Protein AF-A0A2R5FFF3-F1 (afdb_monomer)

Radius of gyration: 13.67 Å; Cα contacts (8 Å, |Δi|>4): 94; chains: 1; bounding box: 28×34×33 Å

Mean predicted aligned error: 6.88 Å

Organism: NCBI:txid2005467

InterPro domains:
  IPR011335 Restriction endonuclease type II-like [SSF52980] (4-81)
  IPR011856 tRNA endonuclease-like domain superfamily [G3DSA:3.40.1350.10] (1-81)
  IPR014919 XisH protein [PF08814] (1-81)

Foldseek 3Di:
DADADPCNVVVVVVCVVVVKDWDDFADFDDPDPPDRPDDVPDPHGWIWTDDDPDIDIDGDDDCPDPDSVVSVVVVVVNVVD

Structure (mmCIF, N/CA/C/O backbone):
data_AF-A0A2R5FFF3-F1
#
_entry.id   AF-A0A2R5FFF3-F1
#
loop_
_atom_site.group_PDB
_atom_site.id
_atom_site.type_symbol
_atom_site.label_atom_id
_atom_site.label_alt_id
_atom_site.label_comp_id
_atom_site.label_asym_id
_atom_site.label_entity_id
_atom_site.label_seq_id
_atom_site.pdbx_PDB_ins_code
_atom_site.Cartn_x
_atom_site.Cartn_y
_atom_site.Cartn_z
_atom_site.occupancy
_atom_site.B_iso_or_equiv
_atom_site.auth_seq_id
_atom_site.auth_comp_id
_atom_site.auth_asym_id
_atom_site.auth_atom_id
_atom_site.pdbx_PDB_model_num
ATOM 1 N N . MET A 1 1 ? -4.107 16.695 -8.983 1.00 48.66 1 MET A N 1
ATOM 2 C CA . MET A 1 1 ? -4.189 15.548 -8.046 1.00 48.66 1 MET A CA 1
ATOM 3 C C . MET A 1 1 ? -3.301 14.440 -8.588 1.00 48.66 1 MET A C 1
ATOM 5 O O . MET A 1 1 ? -3.323 14.242 -9.794 1.00 48.66 1 MET A O 1
ATOM 9 N N . SER A 1 2 ? -2.512 13.760 -7.750 1.00 56.09 2 SER A N 1
ATOM 10 C CA . SER A 1 2 ? -1.668 12.639 -8.202 1.00 56.09 2 SER A CA 1
ATOM 11 C C . SER A 1 2 ? -2.527 11.443 -8.655 1.00 56.09 2 SER A C 1
ATOM 13 O O . SER A 1 2 ? -3.604 11.193 -8.090 1.00 56.09 2 SER A O 1
ATOM 15 N N . ALA A 1 3 ? -2.085 10.717 -9.684 1.00 69.31 3 ALA A N 1
ATOM 16 C CA . ALA A 1 3 ? -2.778 9.538 -10.210 1.00 69.31 3 ALA A CA 1
ATOM 17 C C . ALA A 1 3 ? -2.768 8.374 -9.195 1.00 69.31 3 ALA A C 1
ATOM 19 O O . ALA A 1 3 ? -1.941 8.334 -8.288 1.00 69.31 3 ALA A O 1
ATOM 20 N N . LYS A 1 4 ? -3.762 7.469 -9.272 1.00 75.25 4 LYS A N 1
ATOM 21 C CA . LYS A 1 4 ? -3.728 6.197 -8.515 1.00 75.25 4 LYS A CA 1
ATOM 22 C C . LYS A 1 4 ? -2.647 5.311 -9.135 1.00 75.25 4 LYS A C 1
ATOM 24 O O . LYS A 1 4 ? -2.479 5.358 -10.350 1.00 75.25 4 LYS A O 1
ATOM 29 N N . ASP A 1 5 ? -1.959 4.519 -8.312 1.00 84.00 5 ASP A N 1
ATOM 30 C CA . ASP A 1 5 ? -1.205 3.383 -8.840 1.00 84.00 5 ASP A CA 1
ATOM 31 C C . ASP A 1 5 ? -2.183 2.461 -9.585 1.00 84.00 5 ASP A C 1
ATOM 33 O O . ASP A 1 5 ? -3.346 2.324 -9.184 1.00 84.00 5 ASP A O 1
ATOM 37 N N . ILE A 1 6 ? -1.744 1.866 -10.691 1.00 89.00 6 ILE A N 1
ATOM 38 C C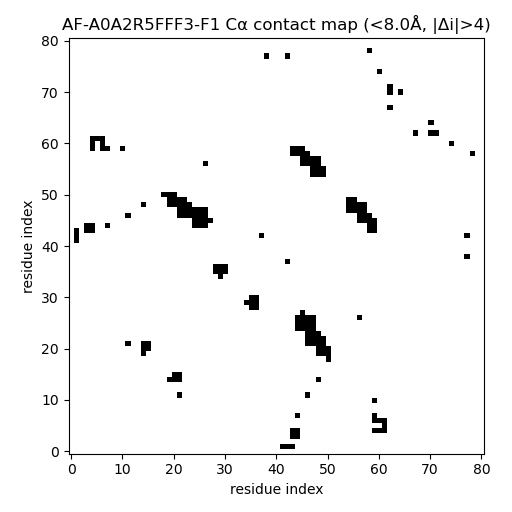A . ILE A 1 6 ? -2.618 1.055 -11.542 1.00 89.00 6 ILE A CA 1
ATOM 39 C C . ILE A 1 6 ? -3.189 -0.165 -10.804 1.00 89.00 6 ILE A C 1
ATOM 41 O O . ILE A 1 6 ? -4.303 -0.590 -11.108 1.00 89.00 6 ILE A O 1
ATOM 45 N N . PHE A 1 7 ? -2.486 -0.686 -9.792 1.00 91.31 7 PHE A N 1
ATOM 46 C CA . PHE A 1 7 ? -2.941 -1.819 -8.986 1.00 91.31 7 PHE A CA 1
ATOM 47 C C . PHE A 1 7 ? -3.706 -1.408 -7.729 1.00 91.31 7 PHE A C 1
ATOM 49 O O . PHE A 1 7 ? -4.131 -2.279 -6.971 1.00 91.31 7 PHE A O 1
ATOM 56 N N . HIS A 1 8 ? -3.958 -0.112 -7.513 1.00 91.06 8 HIS A N 1
ATOM 57 C CA . HIS A 1 8 ? -4.662 0.389 -6.326 1.00 91.06 8 HIS A CA 1
ATOM 58 C C . HIS A 1 8 ? -5.979 -0.349 -6.069 1.00 91.06 8 HIS A C 1
ATOM 60 O O . HIS A 1 8 ? -6.221 -0.857 -4.976 1.00 91.06 8 HIS A O 1
ATOM 66 N N . ASN A 1 9 ? -6.837 -0.430 -7.089 1.00 91.88 9 ASN A N 1
ATOM 67 C CA . ASN A 1 9 ? -8.139 -1.084 -6.954 1.00 91.88 9 ASN A CA 1
ATOM 68 C C . ASN A 1 9 ? -7.997 -2.599 -6.774 1.00 91.88 9 ASN A C 1
ATOM 70 O O . ASN A 1 9 ? -8.766 -3.190 -6.023 1.00 91.88 9 ASN A O 1
ATOM 74 N N . THR A 1 10 ? -7.004 -3.218 -7.416 1.00 94.56 10 THR A N 1
ATOM 75 C CA . THR A 1 10 ? -6.713 -4.647 -7.258 1.00 94.56 10 THR A CA 1
ATOM 76 C C . THR A 1 10 ? -6.349 -4.972 -5.812 1.00 94.56 10 THR A C 1
ATOM 78 O O . THR A 1 10 ? -6.926 -5.891 -5.235 1.00 94.56 10 THR A O 1
ATOM 81 N N . VAL A 1 11 ? -5.458 -4.185 -5.198 1.00 94.00 11 VAL A N 1
ATOM 82 C CA . VAL A 1 11 ? -5.067 -4.356 -3.790 1.00 94.00 11 VAL A CA 1
ATOM 83 C C . VAL A 1 11 ? -6.248 -4.106 -2.858 1.00 94.00 11 VAL A C 1
ATOM 85 O O . VAL A 1 11 ? -6.490 -4.904 -1.956 1.00 94.00 11 VAL A O 1
ATOM 88 N N . LYS A 1 12 ? -7.034 -3.051 -3.101 1.00 94.06 12 LYS A N 1
ATOM 89 C CA . LYS A 1 12 ? -8.236 -2.761 -2.310 1.00 94.06 12 LYS A CA 1
ATOM 90 C C . LYS A 1 12 ? -9.217 -3.940 -2.307 1.00 94.06 12 LYS A C 1
ATOM 92 O O . LYS A 1 12 ? -9.633 -4.382 -1.241 1.00 94.06 12 LYS A O 1
ATOM 97 N N . VAL A 1 13 ? -9.546 -4.470 -3.486 1.00 96.00 13 VAL A N 1
ATOM 98 C CA . VAL A 1 13 ? -10.461 -5.614 -3.620 1.00 96.00 13 VAL A CA 1
ATOM 99 C C . VAL A 1 13 ? -9.876 -6.870 -2.971 1.00 96.00 13 VAL A C 1
ATOM 101 O O . VAL A 1 13 ? -10.621 -7.649 -2.383 1.00 96.00 13 VAL A O 1
ATOM 104 N N . ALA A 1 14 ? -8.561 -7.085 -3.060 1.00 95.94 14 ALA A N 1
ATOM 105 C CA . ALA A 1 14 ? -7.905 -8.209 -2.395 1.00 95.94 14 ALA A CA 1
ATOM 106 C C . ALA A 1 14 ? -8.030 -8.119 -0.864 1.00 95.94 14 ALA A C 1
ATOM 108 O O . ALA A 1 14 ? -8.402 -9.106 -0.237 1.00 95.94 14 ALA A O 1
ATOM 109 N N . LEU A 1 15 ? -7.808 -6.934 -0.284 1.00 95.56 15 LEU A N 1
ATOM 110 C CA . LEU A 1 15 ? -7.992 -6.678 1.149 1.00 95.56 15 LEU A CA 1
ATOM 111 C C . LEU A 1 15 ? -9.445 -6.917 1.585 1.00 95.56 15 LEU A C 1
ATOM 113 O O . LEU A 1 15 ? -9.682 -7.647 2.543 1.00 95.56 15 LEU A O 1
ATOM 117 N N . GLU A 1 16 ? -10.418 -6.365 0.854 1.00 95.31 16 GLU A N 1
ATOM 118 C CA . GLU A 1 16 ? -11.848 -6.555 1.144 1.00 95.31 16 GLU A CA 1
ATOM 119 C C . GLU A 1 16 ? -12.249 -8.039 1.096 1.00 95.31 16 GLU A C 1
ATOM 121 O O . GLU A 1 16 ? -12.963 -8.521 1.975 1.00 95.31 16 GLU A O 1
ATOM 126 N N . LYS A 1 17 ? -11.748 -8.793 0.107 1.00 97.12 17 LYS A N 1
ATOM 127 C CA . LYS A 1 17 ? -11.988 -10.243 -0.011 1.00 97.12 17 LYS A CA 1
ATOM 128 C C . LYS A 1 17 ? -11.334 -11.056 1.100 1.00 97.12 17 LYS A C 1
ATOM 130 O O . LYS A 1 17 ? -11.876 -12.089 1.479 1.00 97.12 17 LYS A O 1
ATOM 135 N N . ASP A 1 18 ? -10.202 -10.594 1.618 1.00 96.19 18 ASP A N 1
ATOM 136 C CA . ASP A 1 18 ? -9.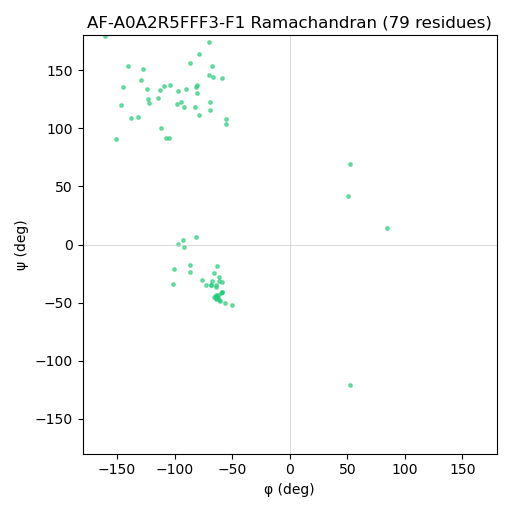525 -11.197 2.766 1.00 96.19 18 ASP A CA 1
ATOM 137 C C . ASP A 1 18 ? -10.146 -10.759 4.112 1.00 96.19 18 ASP A C 1
ATOM 139 O O . ASP A 1 18 ? -9.651 -11.094 5.187 1.00 96.19 18 ASP A O 1
ATOM 143 N N . GLY A 1 19 ? -11.266 -10.028 4.089 1.00 94.19 19 GLY A N 1
ATOM 144 C CA . GLY A 1 19 ? -12.017 -9.635 5.283 1.00 94.19 19 GLY A CA 1
ATOM 145 C C . GLY A 1 19 ? -11.496 -8.377 5.975 1.00 94.19 19 GLY A C 1
ATOM 146 O O . GLY A 1 19 ? -11.884 -8.107 7.109 1.00 94.19 19 GLY A O 1
ATOM 147 N N . TRP A 1 20 ? -10.635 -7.598 5.318 1.00 96.19 20 TRP A N 1
ATOM 148 C CA . TRP A 1 20 ? -10.245 -6.280 5.804 1.00 96.19 20 TRP A CA 1
ATOM 149 C C . TRP A 1 20 ? -11.297 -5.239 5.445 1.00 96.19 20 TRP A C 1
ATOM 151 O O . TRP A 1 20 ? -11.753 -5.139 4.306 1.00 96.19 20 TRP A O 1
ATOM 161 N N . LYS A 1 21 ? -11.633 -4.386 6.405 1.00 92.31 21 LYS A N 1
ATOM 162 C CA . LYS A 1 21 ? -12.482 -3.224 6.178 1.00 92.31 21 LYS A CA 1
ATOM 163 C C . LYS A 1 21 ? -11.612 -2.018 5.858 1.00 92.31 21 LYS A C 1
ATOM 165 O O . LYS A 1 21 ? -10.823 -1.572 6.687 1.00 92.31 21 LYS A O 1
ATOM 170 N N . ILE A 1 22 ? -11.775 -1.464 4.662 1.00 93.38 22 ILE A N 1
ATOM 171 C CA . ILE A 1 22 ? -11.077 -0.240 4.260 1.00 93.38 22 ILE A CA 1
ATOM 172 C C . ILE A 1 22 ? -11.636 0.945 5.054 1.00 93.38 22 ILE A C 1
ATOM 174 O O . ILE A 1 22 ? -12.833 1.223 4.993 1.00 93.38 22 ILE A O 1
ATOM 178 N N . THR A 1 23 ? -10.779 1.653 5.789 1.00 91.19 23 THR A N 1
ATOM 179 C CA . THR A 1 23 ? -11.169 2.814 6.603 1.00 91.19 23 THR A CA 1
ATOM 180 C C . THR A 1 23 ? -10.830 4.138 5.920 1.00 91.19 23 THR A C 1
ATOM 182 O O . THR A 1 23 ? -11.588 5.094 6.056 1.00 91.19 23 THR A O 1
ATOM 185 N N . HIS A 1 24 ? -9.731 4.199 5.155 1.00 87.00 24 HIS A N 1
ATOM 186 C CA . HIS A 1 24 ? -9.297 5.404 4.437 1.00 87.00 24 HIS A CA 1
ATOM 187 C C . HIS A 1 24 ? -8.658 5.056 3.083 1.00 87.00 24 HIS A C 1
ATOM 189 O O . HIS A 1 24 ? -7.822 4.160 2.999 1.00 87.00 24 HIS A O 1
ATOM 195 N N . ASP A 1 25 ? -9.021 5.797 2.034 1.00 86.88 25 ASP A N 1
ATOM 196 C CA . ASP A 1 25 ? -8.445 5.724 0.681 1.00 86.88 25 ASP A CA 1
ATOM 197 C C . ASP A 1 25 ? -8.565 7.116 0.011 1.00 86.88 25 ASP A C 1
ATOM 199 O O . ASP A 1 25 ? -9.596 7.404 -0.608 1.00 86.88 25 ASP A O 1
ATOM 203 N N . PRO A 1 26 ? -7.557 8.007 0.131 1.00 85.00 26 PRO A N 1
ATOM 204 C CA . PRO A 1 26 ? -6.260 7.791 0.776 1.00 85.00 26 PRO A CA 1
ATOM 205 C C . PRO A 1 26 ? -6.261 8.056 2.294 1.00 85.00 26 PRO A C 1
ATOM 207 O O . PRO A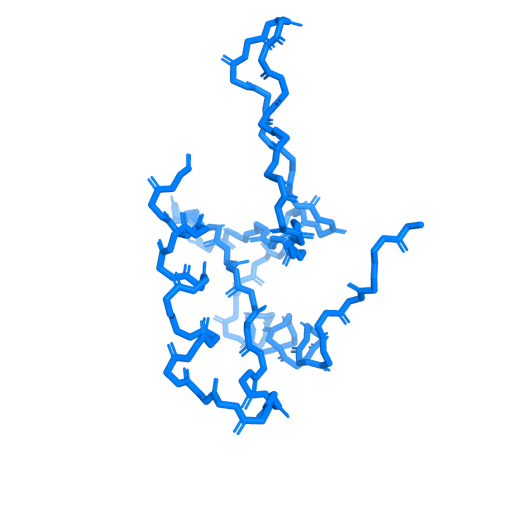 1 26 ? -7.058 8.841 2.807 1.00 85.00 26 PRO A O 1
ATOM 210 N N . LEU A 1 27 ? -5.320 7.433 3.005 1.00 81.56 27 LEU A N 1
ATOM 211 C CA . LEU A 1 27 ? -4.983 7.743 4.396 1.00 81.56 27 LEU A CA 1
ATOM 212 C C . LEU A 1 27 ? -4.066 8.973 4.467 1.00 81.56 27 LEU A C 1
ATOM 214 O O . LEU A 1 27 ? -3.044 9.029 3.785 1.00 81.56 27 LEU A O 1
ATOM 218 N N . PHE A 1 28 ? -4.407 9.938 5.324 1.00 75.25 28 PHE A N 1
ATOM 219 C CA . PHE A 1 28 ? -3.593 11.128 5.581 1.00 75.25 28 PHE A CA 1
ATOM 220 C C . PHE A 1 28 ? -3.077 11.132 7.021 1.00 75.25 28 PHE A C 1
ATOM 222 O O . PHE A 1 28 ? -3.870 11.089 7.960 1.00 75.25 28 PHE A O 1
ATOM 229 N N . PHE A 1 29 ? -1.761 11.265 7.195 1.00 70.88 29 PHE A N 1
ATOM 230 C CA . PHE A 1 29 ? -1.143 11.481 8.503 1.00 70.88 29 PHE A CA 1
ATOM 231 C C . PHE A 1 29 ? -0.870 12.968 8.736 1.00 70.88 29 PHE A C 1
ATOM 233 O O . PHE A 1 29 ? -0.301 13.658 7.886 1.00 70.88 29 PHE A O 1
ATOM 240 N N . LYS A 1 30 ? -1.263 13.467 9.910 1.00 65.62 30 LYS A N 1
ATOM 241 C CA . LYS A 1 30 ? -0.930 14.814 10.381 1.00 65.62 30 LYS A CA 1
ATOM 242 C C . LYS A 1 30 ? 0.024 14.664 11.567 1.00 65.62 30 LYS A C 1
ATOM 244 O O . LYS A 1 30 ? -0.424 14.339 12.659 1.00 65.62 30 LYS A O 1
ATOM 249 N N . LEU A 1 31 ? 1.328 14.835 11.334 1.00 64.62 31 LEU A N 1
ATOM 250 C CA . LEU A 1 31 ? 2.362 14.627 12.360 1.00 64.62 31 LEU A CA 1
ATOM 251 C C . LEU A 1 31 ? 2.436 15.784 13.370 1.00 64.62 31 LEU A C 1
ATOM 253 O O . LEU A 1 31 ? 2.746 15.558 14.533 1.00 64.62 31 LEU A O 1
ATOM 257 N N . SER A 1 32 ? 2.122 17.015 12.956 1.00 62.22 32 SER A N 1
ATOM 258 C CA . SER A 1 32 ? 1.925 18.170 13.848 1.00 62.22 32 SER A CA 1
ATOM 259 C C . SER A 1 32 ? 1.132 19.284 13.143 1.00 62.22 32 SER A C 1
ATOM 261 O O . SER A 1 32 ? 0.757 19.140 11.975 1.00 62.22 32 SER A O 1
ATOM 263 N N . GLU A 1 33 ? 0.850 20.407 13.821 1.00 63.09 33 GLU A N 1
ATOM 264 C CA . GLU A 1 33 ? 0.201 21.566 13.181 1.00 63.09 33 GLU A CA 1
ATOM 265 C C . GLU A 1 33 ? 1.035 22.161 12.034 1.00 63.09 33 GLU A C 1
ATOM 267 O O . GLU A 1 33 ? 0.459 22.639 11.055 1.00 63.09 33 GLU A O 1
ATOM 272 N N . GLN A 1 34 ? 2.369 22.079 12.116 1.00 55.28 34 GLN A N 1
ATOM 273 C CA . GLN A 1 34 ? 3.283 22.616 11.103 1.00 55.28 34 GLN A CA 1
ATOM 274 C C . GLN A 1 34 ? 3.837 21.556 10.136 1.00 55.28 34 GLN A C 1
ATOM 276 O O . GLN A 1 34 ? 4.236 21.905 9.026 1.00 55.28 34 GLN A O 1
ATOM 281 N N . ILE A 1 35 ? 3.836 20.268 10.504 1.00 53.41 35 ILE A N 1
ATOM 282 C CA . ILE A 1 35 ? 4.394 19.187 9.679 1.00 53.41 35 ILE A CA 1
ATOM 283 C C . ILE A 1 35 ? 3.252 18.397 9.043 1.00 53.41 35 ILE A C 1
ATOM 285 O O . ILE A 1 35 ? 2.733 17.414 9.578 1.00 53.41 35 ILE A O 1
ATOM 289 N N . ARG A 1 36 ? 2.878 18.833 7.841 1.00 52.94 36 ARG A N 1
ATOM 290 C CA . ARG A 1 36 ? 2.299 17.929 6.848 1.00 52.94 36 ARG A CA 1
ATOM 291 C C . ARG A 1 36 ? 3.476 17.238 6.179 1.00 52.94 36 ARG A C 1
ATOM 293 O O . ARG A 1 36 ? 4.296 17.936 5.588 1.00 52.94 36 ARG A O 1
ATOM 300 N N . ILE A 1 37 ? 3.571 15.911 6.285 1.00 52.41 37 ILE A N 1
ATOM 301 C CA . ILE A 1 37 ? 4.566 15.150 5.523 1.00 52.41 37 ILE A CA 1
ATOM 302 C C . ILE A 1 37 ? 4.342 15.494 4.045 1.00 52.41 37 ILE A C 1
ATOM 304 O O . ILE A 1 37 ? 3.322 15.141 3.451 1.00 52.41 37 ILE A O 1
ATOM 308 N N . LYS A 1 38 ? 5.268 16.268 3.478 1.00 44.41 38 LYS A N 1
ATOM 309 C CA . LYS A 1 38 ? 5.305 16.627 2.066 1.00 44.41 38 LYS A CA 1
ATOM 310 C C . LYS A 1 38 ? 6.458 15.833 1.476 1.00 44.41 38 LYS A C 1
ATOM 312 O O . LYS A 1 38 ? 7.605 16.245 1.556 1.00 44.41 38 LYS A O 1
ATOM 317 N N . ILE A 1 39 ? 6.136 14.650 0.967 1.00 47.56 39 ILE A N 1
ATOM 318 C CA . ILE A 1 39 ? 7.104 13.787 0.294 1.00 47.56 39 ILE A CA 1
ATOM 319 C C . ILE A 1 39 ? 7.471 14.473 -1.030 1.00 47.56 39 ILE A C 1
ATOM 321 O O . ILE A 1 39 ? 6.599 14.674 -1.878 1.00 47.56 39 ILE A O 1
ATOM 325 N N . ASP A 1 40 ? 8.739 14.867 -1.181 1.00 37.22 40 ASP A N 1
ATOM 326 C CA . ASP A 1 40 ? 9.253 15.654 -2.318 1.00 37.22 40 ASP A CA 1
ATOM 327 C C . ASP A 1 40 ? 9.137 14.938 -3.672 1.00 37.22 40 ASP A C 1
ATOM 329 O O . ASP A 1 40 ? 9.132 15.577 -4.724 1.00 37.22 40 ASP A O 1
ATOM 333 N N . LEU A 1 41 ? 8.972 13.614 -3.667 1.00 39.16 41 LEU A N 1
ATOM 334 C CA . LEU A 1 41 ? 8.762 12.814 -4.867 1.00 39.16 41 LEU A CA 1
ATOM 335 C C . LEU A 1 41 ? 7.582 11.863 -4.658 1.00 39.16 41 LEU A C 1
ATOM 337 O O . LEU A 1 41 ? 7.649 10.913 -3.883 1.00 39.16 41 LEU A O 1
ATOM 341 N N . GLY A 1 42 ? 6.486 12.160 -5.360 1.00 43.66 42 GLY A N 1
ATOM 342 C CA . GLY A 1 42 ? 5.367 11.257 -5.626 1.00 43.66 42 GLY A CA 1
ATOM 343 C C . GLY A 1 42 ? 4.755 10.569 -4.409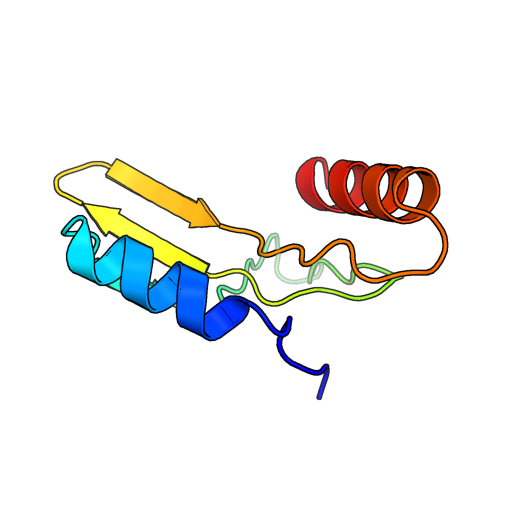 1.00 43.66 42 GLY A C 1
ATOM 344 O O . GLY A 1 42 ? 4.856 9.352 -4.311 1.00 43.66 42 GLY A O 1
ATOM 345 N N . ALA A 1 43 ? 4.062 11.307 -3.535 1.00 47.66 43 ALA A N 1
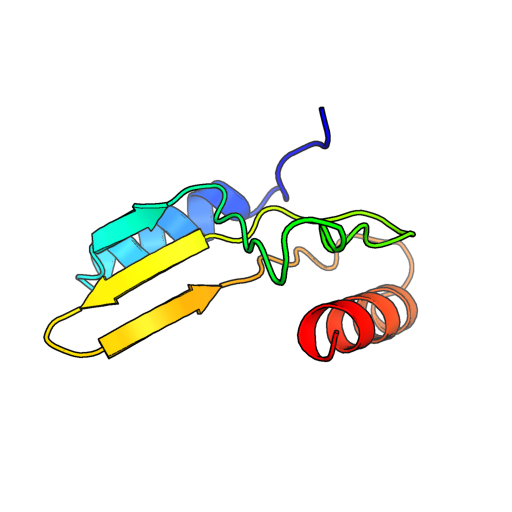ATOM 346 C CA . ALA A 1 43 ? 3.180 10.705 -2.533 1.00 47.66 43 ALA A CA 1
ATOM 347 C C . ALA A 1 43 ? 2.154 9.791 -3.235 1.00 47.66 43 ALA A C 1
ATOM 349 O O . ALA A 1 43 ? 1.226 10.264 -3.905 1.00 47.66 43 ALA A O 1
ATOM 350 N N . GLN A 1 44 ? 2.375 8.480 -3.156 1.00 58.84 44 GLN A N 1
ATOM 351 C CA . GLN A 1 44 ? 1.455 7.483 -3.683 1.00 58.84 44 GLN A CA 1
ATOM 35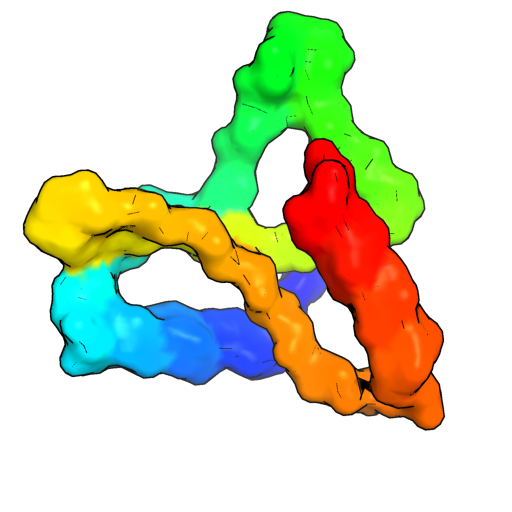2 C C . GLN A 1 44 ? 0.286 7.292 -2.712 1.00 58.84 44 GLN A C 1
ATOM 354 O O . GLN A 1 44 ? 0.302 7.768 -1.576 1.00 58.84 44 GLN A O 1
ATOM 359 N N . LYS A 1 45 ? -0.798 6.679 -3.188 1.00 66.12 45 LYS A N 1
ATOM 360 C CA . LYS A 1 45 ? -2.037 6.579 -2.410 1.00 66.12 45 LYS A CA 1
ATOM 361 C C . LYS A 1 45 ? -1.912 5.461 -1.382 1.00 66.12 45 LYS A C 1
ATOM 363 O O . LYS A 1 45 ? -1.873 4.291 -1.742 1.00 66.12 45 LYS A O 1
ATOM 368 N N . LEU A 1 46 ? -1.858 5.856 -0.115 1.00 71.00 46 LEU A N 1
ATOM 369 C CA . LEU A 1 46 ? -1.895 4.961 1.036 1.00 71.00 46 LEU A CA 1
ATOM 370 C C . LEU A 1 46 ? -3.336 4.554 1.346 1.00 71.00 46 LEU A C 1
ATOM 372 O O . LEU A 1 46 ? -4.227 5.402 1.341 1.00 71.00 46 LEU A O 1
ATOM 376 N N . ILE A 1 47 ? -3.562 3.282 1.655 1.00 81.56 47 ILE A N 1
ATOM 377 C CA . ILE A 1 47 ? -4.854 2.752 2.108 1.00 81.56 47 ILE A CA 1
ATOM 378 C C . ILE A 1 47 ? -4.740 2.404 3.591 1.00 81.56 47 ILE A C 1
ATOM 380 O O . ILE A 1 47 ? -3.758 1.792 3.996 1.00 81.56 47 ILE A O 1
ATOM 384 N N . SER A 1 48 ? -5.738 2.749 4.402 1.00 84.88 48 SER A N 1
ATOM 385 C CA . SER A 1 48 ? -5.866 2.213 5.761 1.00 84.88 48 SER A CA 1
ATOM 386 C C . SER A 1 48 ? -6.955 1.158 5.812 1.00 84.88 48 SER A C 1
ATOM 388 O O . SER A 1 48 ? -8.031 1.366 5.246 1.00 84.88 48 SER A O 1
ATOM 390 N N . ALA A 1 49 ? -6.692 0.052 6.504 1.00 87.25 49 ALA A N 1
ATOM 391 C CA . ALA A 1 49 ? -7.663 -1.012 6.702 1.00 87.25 49 ALA A CA 1
ATOM 392 C C . ALA A 1 49 ? -7.592 -1.598 8.117 1.00 87.25 49 ALA A C 1
ATOM 394 O O . ALA A 1 49 ? -6.548 -1.546 8.771 1.00 87.25 49 ALA A O 1
ATOM 395 N N . GLU A 1 50 ? -8.712 -2.149 8.579 1.00 87.81 50 GLU A N 1
ATOM 396 C CA . GLU A 1 50 ? -8.849 -2.796 9.886 1.00 87.81 50 GLU A CA 1
ATOM 397 C C . GLU A 1 50 ? -9.469 -4.195 9.751 1.00 87.81 50 GLU A C 1
ATOM 399 O O . GLU A 1 50 ? -10.361 -4.402 8.925 1.00 87.81 50 GLU A O 1
ATOM 404 N N . LYS A 1 51 ? -8.992 -5.153 10.550 1.00 89.94 51 LYS A N 1
ATOM 405 C CA . LYS A 1 51 ? -9.549 -6.505 10.689 1.00 89.94 51 LYS A CA 1
ATOM 406 C C . LYS A 1 51 ? -9.352 -6.951 12.136 1.00 89.94 51 LYS A C 1
ATOM 408 O O . LYS A 1 51 ? -8.222 -6.982 12.620 1.00 89.94 51 LYS A O 1
ATOM 413 N N . ASP A 1 52 ? -10.449 -7.244 12.828 1.00 90.06 52 ASP A N 1
ATOM 414 C CA . ASP A 1 52 ? -10.473 -7.457 14.280 1.00 90.06 52 ASP A CA 1
ATOM 415 C C . ASP A 1 52 ? -9.819 -6.278 15.033 1.00 90.06 52 ASP A C 1
ATOM 417 O O . ASP A 1 52 ? -10.245 -5.132 14.884 1.00 90.06 52 ASP A O 1
ATOM 421 N N . GLU A 1 53 ? -8.768 -6.530 15.814 1.00 86.69 53 GLU A N 1
ATOM 422 C CA . GLU A 1 53 ? -7.997 -5.495 16.519 1.00 86.69 53 GLU A CA 1
ATOM 423 C C . GLU A 1 53 ? -6.790 -4.984 15.708 1.00 86.69 53 GLU A C 1
ATOM 425 O O . GLU A 1 53 ? -6.072 -4.081 16.146 1.00 86.69 53 GLU A O 1
ATOM 430 N N . GLN A 1 54 ? -6.549 -5.537 14.514 1.00 88.81 54 GLN A N 1
ATOM 431 C CA . GLN A 1 54 ? -5.397 -5.198 13.684 1.00 88.81 54 GLN A CA 1
ATOM 432 C C . GLN A 1 54 ? -5.712 -4.037 12.744 1.00 88.81 54 GLN A C 1
ATOM 434 O O . GLN A 1 54 ? -6.729 -4.026 12.049 1.00 88.81 54 GLN A O 1
ATOM 439 N N . LYS A 1 55 ? -4.797 -3.066 12.682 1.00 88.81 55 LYS A N 1
ATOM 440 C CA . LYS A 1 55 ? -4.861 -1.920 11.770 1.00 88.81 55 LYS A CA 1
ATOM 441 C C . LYS A 1 55 ? -3.597 -1.864 10.934 1.00 88.81 55 LYS A C 1
ATOM 443 O O . LYS A 1 55 ? -2.498 -1.968 11.475 1.00 88.81 55 LYS A O 1
ATOM 448 N N . ILE A 1 56 ? -3.761 -1.662 9.632 1.00 88.00 56 ILE A N 1
ATOM 449 C CA . ILE A 1 56 ? -2.654 -1.549 8.683 1.00 88.00 56 I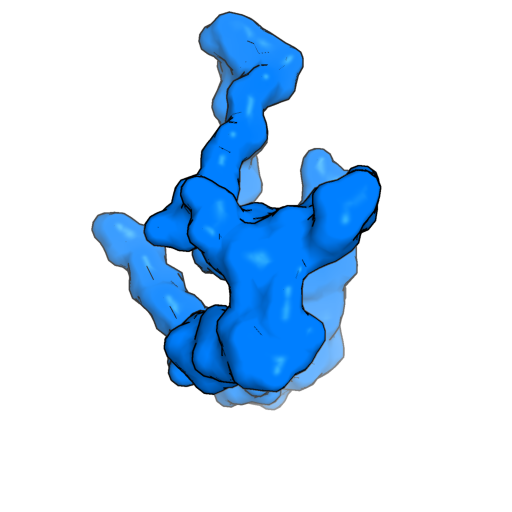LE A CA 1
ATOM 450 C C . ILE A 1 56 ? -2.769 -0.271 7.854 1.00 88.00 56 ILE A C 1
ATOM 452 O O . ILE A 1 56 ? -3.865 0.234 7.587 1.00 88.00 56 ILE A O 1
ATOM 456 N N . ALA A 1 57 ? -1.612 0.231 7.432 1.00 89.94 57 ALA A N 1
ATOM 457 C CA . ALA A 1 57 ? -1.473 1.175 6.336 1.00 89.94 57 ALA A CA 1
ATOM 458 C C . ALA A 1 57 ? -0.741 0.458 5.195 1.00 89.94 57 ALA A C 1
ATOM 460 O O . ALA A 1 57 ? 0.255 -0.222 5.429 1.00 89.94 57 ALA A O 1
ATOM 461 N N . VAL A 1 58 ? -1.255 0.578 3.975 1.00 89.00 58 VAL A N 1
ATOM 462 C CA . VAL A 1 58 ? -0.762 -0.140 2.798 1.00 89.00 58 VAL A CA 1
ATOM 463 C C . VAL A 1 58 ? -0.364 0.863 1.729 1.00 89.00 58 VAL A C 1
ATOM 465 O O . VAL A 1 58 ? -1.193 1.654 1.276 1.00 89.00 58 VAL A O 1
ATOM 468 N N . GLU A 1 59 ? 0.896 0.803 1.305 1.00 87.00 59 GLU A N 1
ATOM 469 C CA . GLU A 1 59 ? 1.410 1.547 0.158 1.00 87.00 59 GLU A CA 1
ATOM 470 C C . GLU A 1 59 ? 1.436 0.649 -1.084 1.00 87.00 59 GLU A C 1
ATOM 472 O O . GLU A 1 59 ? 2.068 -0.406 -1.084 1.00 87.00 59 GLU A O 1
ATOM 477 N N . VAL A 1 60 ? 0.732 1.048 -2.147 1.00 88.69 60 VAL A N 1
ATOM 478 C CA . VAL A 1 60 ? 0.615 0.246 -3.376 1.00 88.69 60 VAL A CA 1
ATOM 479 C C . VAL A 1 60 ? 1.665 0.676 -4.397 1.00 88.69 60 VAL A C 1
ATOM 481 O O . VAL A 1 60 ? 1.657 1.832 -4.807 1.00 88.69 60 VAL A O 1
ATOM 484 N N . LYS A 1 61 ? 2.515 -0.261 -4.842 1.00 87.94 61 LYS A N 1
ATOM 485 C CA . LYS A 1 61 ? 3.567 -0.057 -5.854 1.00 87.94 61 LYS A CA 1
ATOM 486 C C . LYS A 1 61 ? 3.391 -1.020 -7.024 1.00 87.94 61 LYS A C 1
ATOM 488 O O . LYS A 1 61 ? 3.387 -2.232 -6.820 1.00 87.94 61 LYS A O 1
ATOM 493 N N . SER A 1 62 ? 3.315 -0.494 -8.241 1.00 89.31 62 SER A N 1
ATOM 494 C CA . SER A 1 62 ? 3.177 -1.307 -9.457 1.00 89.31 62 SER A CA 1
ATOM 495 C C . SER A 1 62 ? 4.478 -1.808 -10.072 1.00 89.31 62 SER A C 1
ATOM 497 O O . SER A 1 62 ? 4.433 -2.822 -10.763 1.00 89.31 62 SER A O 1
ATOM 499 N N . PHE A 1 63 ? 5.612 -1.142 -9.825 1.00 90.19 63 PHE A N 1
ATOM 500 C CA . PHE A 1 63 ? 6.918 -1.500 -10.404 1.00 90.19 63 PHE A CA 1
ATOM 501 C C . PHE A 1 63 ? 6.890 -1.675 -11.939 1.00 90.19 63 PHE A C 1
ATOM 503 O O . PHE A 1 63 ? 7.443 -2.627 -12.488 1.00 90.19 63 PHE A O 1
ATOM 510 N N . ILE A 1 64 ? 6.179 -0.781 -12.635 1.00 89.00 64 ILE A N 1
ATOM 511 C CA . ILE A 1 64 ? 6.035 -0.798 -14.104 1.00 89.00 64 ILE A CA 1
ATOM 512 C C . ILE A 1 64 ? 7.010 0.148 -14.812 1.00 89.00 64 ILE A C 1
ATOM 514 O O . ILE A 1 64 ? 6.953 0.296 -16.035 1.00 89.00 64 ILE A O 1
ATOM 518 N N . GLY A 1 65 ? 7.856 0.846 -14.057 1.00 85.31 65 GLY A N 1
ATOM 519 C CA . GLY A 1 65 ? 8.844 1.760 -14.596 1.00 85.31 65 GLY A CA 1
ATOM 520 C C . GLY A 1 65 ? 9.970 1.037 -15.329 1.00 85.31 65 GLY A C 1
ATOM 521 O O . GLY A 1 65 ? 10.099 -0.184 -15.334 1.00 85.31 65 GLY A O 1
ATOM 522 N N . VAL A 1 66 ? 10.839 1.830 -15.954 1.00 86.50 66 VAL A N 1
ATOM 523 C CA . VAL A 1 66 ? 11.957 1.315 -16.765 1.00 86.50 66 VAL A CA 1
ATOM 524 C C . VAL A 1 66 ? 12.992 0.560 -15.915 1.00 86.50 66 VAL A C 1
ATOM 526 O O . VAL A 1 66 ? 1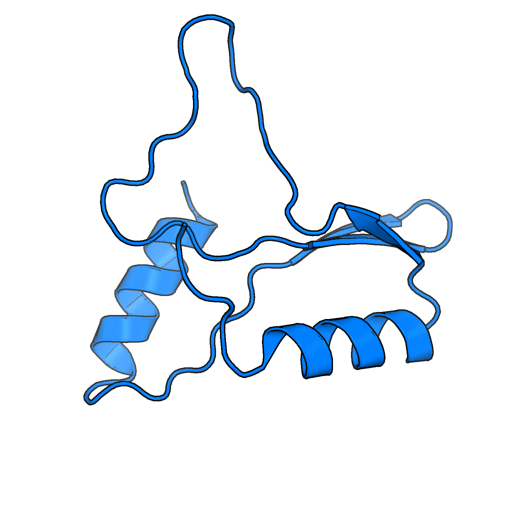3.711 -0.292 -16.430 1.00 86.50 66 VAL A O 1
ATOM 529 N N . SER A 1 67 ? 13.085 0.858 -14.615 1.00 92.00 67 SER A N 1
ATOM 530 C CA . SER A 1 67 ? 14.033 0.226 -13.696 1.00 92.00 67 SER A CA 1
ATOM 531 C C . SER A 1 67 ? 13.376 -0.091 -12.359 1.00 92.00 67 SER A C 1
ATOM 533 O O . SER A 1 67 ? 13.161 0.800 -11.533 1.00 92.00 67 SER A O 1
ATOM 535 N N . ALA A 1 68 ? 13.164 -1.383 -12.113 1.00 90.38 68 ALA A N 1
ATOM 536 C CA . ALA A 1 68 ? 12.658 -1.880 -10.838 1.00 90.38 68 ALA A CA 1
ATOM 537 C C . ALA A 1 68 ? 13.574 -1.508 -9.658 1.00 90.38 68 ALA A C 1
ATOM 539 O O . ALA A 1 68 ? 13.084 -1.252 -8.564 1.00 90.38 68 ALA A O 1
ATOM 540 N N . ILE A 1 69 ? 14.896 -1.422 -9.870 1.00 91.12 69 ILE A N 1
ATOM 541 C CA . ILE A 1 69 ? 15.857 -1.020 -8.827 1.00 91.12 69 ILE A CA 1
ATOM 542 C C . ILE A 1 69 ? 15.629 0.440 -8.426 1.00 91.12 69 ILE A C 1
ATOM 544 O O . ILE A 1 69 ? 15.583 0.759 -7.239 1.00 91.12 69 ILE A O 1
ATOM 548 N N . SER A 1 70 ? 15.446 1.330 -9.405 1.00 87.12 70 SER A N 1
ATOM 549 C CA . SER A 1 70 ? 15.161 2.739 -9.121 1.00 87.12 70 SER A CA 1
ATOM 550 C C . SER A 1 70 ? 13.839 2.893 -8.371 1.00 87.12 70 SER A C 1
ATOM 552 O O . SER A 1 70 ? 13.781 3.608 -7.374 1.00 87.12 70 SER A O 1
ATOM 554 N N . GLU A 1 71 ? 12.789 2.204 -8.823 1.00 87.88 71 GLU A N 1
ATOM 555 C CA . GLU A 1 71 ? 11.482 2.222 -8.158 1.00 87.88 71 GLU A CA 1
ATOM 556 C C . GLU A 1 71 ? 11.545 1.622 -6.750 1.00 87.88 71 GLU A C 1
ATOM 558 O O . GLU A 1 71 ? 10.894 2.130 -5.839 1.00 87.88 71 GLU A O 1
ATOM 563 N N . PHE A 1 72 ? 12.377 0.599 -6.542 1.00 87.00 72 PHE A N 1
ATOM 564 C CA . PHE A 1 72 ? 12.600 -0.007 -5.233 1.00 87.00 72 PHE A CA 1
ATOM 565 C C . PHE A 1 72 ? 13.242 0.973 -4.253 1.00 87.00 72 PHE A C 1
ATOM 567 O O . PHE A 1 72 ? 12.748 1.125 -3.138 1.00 87.00 72 PHE A O 1
ATOM 574 N N . HIS A 1 73 ? 14.290 1.692 -4.666 1.00 87.31 73 HIS A N 1
ATOM 575 C CA . HIS A 1 73 ? 14.896 2.723 -3.820 1.00 87.31 73 HIS A CA 1
ATOM 576 C C . HIS A 1 73 ? 13.888 3.810 -3.427 1.00 87.31 73 HIS A C 1
ATOM 578 O O . HIS A 1 73 ? 13.854 4.221 -2.267 1.00 87.31 73 HIS A O 1
ATOM 584 N N . THR A 1 74 ? 13.030 4.237 -4.360 1.00 83.94 74 THR A N 1
ATOM 585 C CA . THR A 1 74 ? 11.944 5.179 -4.058 1.00 83.94 74 THR A CA 1
ATOM 586 C C . THR A 1 74 ? 10.930 4.586 -3.079 1.00 83.94 74 THR A C 1
ATOM 588 O O . THR A 1 74 ? 10.576 5.250 -2.108 1.00 83.94 74 THR A O 1
ATOM 591 N N . ALA A 1 75 ? 10.499 3.339 -3.290 1.00 84.44 75 ALA A N 1
ATOM 592 C CA . ALA A 1 75 ? 9.531 2.666 -2.429 1.00 84.44 75 ALA A CA 1
ATOM 593 C C . ALA A 1 75 ? 10.046 2.494 -0.994 1.00 84.44 75 ALA A C 1
ATOM 595 O O . ALA A 1 75 ? 9.320 2.782 -0.050 1.00 84.44 75 ALA A O 1
ATOM 596 N N . ILE A 1 76 ? 11.308 2.093 -0.821 1.00 84.62 76 ILE A N 1
ATOM 597 C CA . ILE A 1 76 ? 11.935 1.984 0.504 1.00 84.62 76 ILE A CA 1
ATOM 598 C C . ILE A 1 76 ? 12.032 3.351 1.179 1.00 84.62 76 ILE A C 1
ATOM 600 O O . ILE A 1 76 ? 11.713 3.469 2.358 1.00 84.62 76 ILE A O 1
ATOM 604 N N . GLY A 1 77 ? 12.433 4.389 0.440 1.00 82.31 77 GLY A N 1
ATOM 605 C CA . GLY A 1 77 ? 12.465 5.746 0.978 1.00 82.31 77 GLY A CA 1
ATOM 606 C C . GLY A 1 77 ? 11.091 6.205 1.467 1.00 82.31 77 GLY A C 1
ATOM 607 O O . GLY A 1 77 ? 10.989 6.807 2.524 1.00 82.31 77 GLY A O 1
ATOM 608 N N . GLN A 1 78 ? 10.025 5.897 0.731 1.00 76.75 78 GLN A N 1
ATOM 609 C CA . GLN A 1 78 ? 8.658 6.265 1.112 1.00 76.75 78 GLN A CA 1
ATOM 610 C C . GLN A 1 78 ? 8.120 5.439 2.283 1.00 76.75 78 GLN A C 1
ATOM 612 O O . GLN A 1 78 ? 7.429 5.992 3.127 1.00 76.75 78 GLN A O 1
ATOM 617 N N . PHE A 1 79 ? 8.494 4.163 2.375 1.00 79.12 79 PHE A N 1
ATOM 618 C CA . PHE A 1 79 ? 8.126 3.302 3.496 1.00 79.12 79 PHE A CA 1
ATOM 619 C C . PHE A 1 79 ? 8.798 3.710 4.818 1.00 79.12 79 PHE A C 1
ATOM 621 O O . PHE A 1 79 ? 8.209 3.541 5.883 1.00 79.12 79 PHE A O 1
ATOM 628 N N . LEU A 1 80 ? 10.041 4.205 4.766 1.00 76.19 80 LEU A N 1
ATOM 629 C CA . LEU A 1 80 ? 10.822 4.560 5.958 1.00 76.19 80 LEU A CA 1
ATOM 630 C C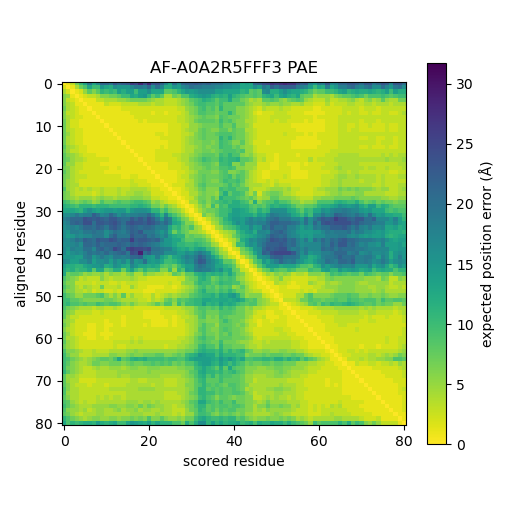 . LEU A 1 80 ? 10.582 5.989 6.478 1.00 76.19 80 LEU A C 1
ATOM 632 O O . LEU A 1 80 ? 10.969 6.269 7.613 1.00 76.19 80 LEU A O 1
ATOM 636 N N . ASN A 1 81 ? 10.007 6.879 5.664 1.00 67.06 81 ASN A N 1
ATOM 637 C CA . ASN A 1 81 ? 9.756 8.290 6.000 1.00 67.06 81 ASN A CA 1
ATOM 638 C C . ASN A 1 81 ? 8.368 8.508 6.612 1.00 67.06 81 ASN A C 1
ATOM 640 O O . ASN A 1 81 ? 8.267 9.350 7.533 1.00 67.06 81 ASN A O 1
#

Sequence (81 aa):
MSAKDIFHNTVKVALEKDGWKITHDPLFFKLSEQIRIKIDLGAQKLISAEKDEQKIAVEVKSFIGVSAISEFHTAIGQFLN

Solvent-accessible surface area (backbone atoms only — not comparable to full-atom values): 5169 Å² total; per-residue (Å²): 132,82,74,74,49,88,49,45,65,59,53,49,53,50,40,46,73,72,60,31,45,77,76,31,85,63,52,82,76,73,83,47,100,84,42,63,83,73,62,93,71,77,74,64,57,29,34,24,34,37,43,94,94,47,74,49,78,45,79,61,79,70,73,80,63,98,44,57,68,62,50,45,56,53,50,52,53,63,73,76,105

pLDDT: mean 79.61, std 15.86, range [37.22, 97.12]

Secondary structure (DSSP, 8-state):
-PPPPTTHHHHHHHHHHTTPEEEESS---B-SSS-B---SS----EEEEEETTEEEEEE-----SS-HHHHHHHHHHHHH-